Protein AF-A0A5K0VGH3-F1 (afdb_monomer_lite)

InterPro domains:
  IPR045892 Prolycopene isomerase-like [PTHR46313] (1-69)

pLDDT: mean 89.01, std 10.17, range [39.25, 97.5]

Radius of gyration: 17.42 Å; chains: 1; bounding box: 38×20×46 Å

Sequence (69 aa):
GNLNLITQALEAVGCKLQVIPDPTTVHFHLPDGLSVRAHREFGDFIAELTNHFPHEKEGINKFYGECWK

Organism: NCBI:txid210225

Structure (mmCIF, N/CA/C/O backbone):
data_AF-A0A5K0VGH3-F1
#
_entry.id   AF-A0A5K0VGH3-F1
#
loop_
_atom_site.group_PDB
_atom_site.id
_atom_site.type_symbol
_atom_site.label_atom_id
_atom_site.label_alt_id
_atom_site.label_comp_id
_atom_site.label_asym_id
_atom_site.label_entity_id
_atom_site.label_seq_id
_atom_site.pdbx_PDB_ins_code
_atom_site.Cartn_x
_atom_site.Cartn_y
_atom_site.Cartn_z
_atom_site.occupancy
_atom_site.B_iso_or_equiv
_atom_site.auth_seq_id
_atom_site.auth_comp_id
_atom_site.auth_asym_id
_atom_site.auth_atom_id
_atom_site.pdbx_PDB_model_num
ATOM 1 N N . GLY A 1 1 ? -9.608 12.528 12.240 1.00 39.25 1 GLY A N 1
ATOM 2 C CA . GLY A 1 1 ? -10.779 11.970 12.943 1.00 39.25 1 GLY A CA 1
ATOM 3 C C . GLY A 1 1 ? -11.251 10.760 12.175 1.00 39.25 1 GLY A C 1
ATOM 4 O O . GLY A 1 1 ? -11.363 10.862 10.963 1.00 39.25 1 GLY A O 1
ATOM 5 N N . ASN A 1 2 ? -11.438 9.616 12.832 1.00 50.06 2 ASN A N 1
ATOM 6 C CA . ASN A 1 2 ? -11.914 8.409 12.157 1.00 50.06 2 ASN A CA 1
ATOM 7 C C . ASN A 1 2 ? -13.453 8.439 12.104 1.00 50.06 2 ASN A C 1
ATOM 9 O O . ASN A 1 2 ? -14.090 8.603 13.141 1.00 50.06 2 ASN A O 1
ATOM 13 N N . LEU A 1 3 ? -14.035 8.304 10.909 1.00 61.12 3 LEU A N 1
ATOM 14 C CA . LEU A 1 3 ? -15.481 8.349 10.624 1.00 61.12 3 LEU A CA 1
ATOM 15 C C . LEU A 1 3 ? -16.227 7.068 11.059 1.00 61.12 3 LEU A C 1
ATOM 17 O O . LEU A 1 3 ? -17.296 6.759 10.537 1.00 61.12 3 LEU A O 1
ATOM 21 N N . ASN A 1 4 ? -15.679 6.286 11.991 1.00 74.88 4 ASN A N 1
ATOM 22 C CA . ASN A 1 4 ? -16.279 5.015 12.386 1.00 74.88 4 ASN A CA 1
ATOM 23 C C . ASN A 1 4 ? -17.397 5.214 13.424 1.00 74.88 4 ASN A C 1
ATOM 25 O O . ASN A 1 4 ? -17.232 4.946 14.615 1.00 74.88 4 ASN A O 1
ATOM 29 N N . LEU A 1 5 ? -18.544 5.698 12.940 1.00 83.12 5 LEU A N 1
ATOM 30 C CA . LEU A 1 5 ? -19.756 5.946 13.728 1.00 83.12 5 LEU A CA 1
ATOM 31 C C . LEU A 1 5 ? -20.281 4.679 14.421 1.00 83.12 5 LEU A C 1
ATOM 33 O O . LEU A 1 5 ? -20.837 4.767 15.511 1.00 83.12 5 LEU A O 1
ATOM 37 N N . ILE A 1 6 ? -20.073 3.498 13.828 1.00 84.50 6 ILE A N 1
ATOM 38 C CA . ILE A 1 6 ? -20.517 2.218 14.399 1.00 84.50 6 ILE A CA 1
ATOM 39 C C . ILE A 1 6 ? -19.714 1.889 15.661 1.00 84.50 6 ILE A C 1
ATOM 41 O O . ILE A 1 6 ? -20.298 1.565 16.693 1.00 84.50 6 ILE A O 1
ATOM 45 N N . THR A 1 7 ? -18.384 2.011 15.618 1.00 83.69 7 THR A N 1
ATOM 46 C CA . THR A 1 7 ? -17.544 1.780 16.804 1.00 83.69 7 THR A CA 1
ATOM 47 C C . THR A 1 7 ? -17.855 2.783 17.914 1.00 83.69 7 THR A C 1
ATOM 49 O O . THR A 1 7 ? -17.948 2.383 19.071 1.00 83.69 7 THR A O 1
ATOM 52 N N . GLN A 1 8 ? -18.094 4.054 17.567 1.00 85.44 8 GLN A N 1
ATOM 53 C CA . GLN A 1 8 ? -18.477 5.090 18.535 1.00 85.44 8 GLN A CA 1
ATOM 54 C C . GLN A 1 8 ? -19.837 4.804 19.191 1.00 85.44 8 GLN A C 1
ATOM 56 O O . GLN A 1 8 ? -19.982 4.947 20.404 1.00 85.44 8 GLN A O 1
ATOM 61 N N . ALA A 1 9 ? -20.829 4.360 18.413 1.00 90.81 9 ALA A N 1
ATOM 62 C CA . ALA A 1 9 ? -22.149 4.009 18.933 1.00 90.81 9 ALA A CA 1
ATOM 63 C C . ALA A 1 9 ? -22.100 2.801 19.884 1.00 90.81 9 ALA A C 1
ATOM 65 O O . ALA A 1 9 ? -22.776 2.799 20.911 1.00 90.81 9 ALA A O 1
ATOM 66 N N . LEU A 1 10 ? -21.283 1.791 19.568 1.00 90.19 10 LEU A N 1
ATOM 67 C CA . LEU A 1 10 ? -21.094 0.618 20.424 1.00 90.19 10 LEU A CA 1
ATOM 68 C C . LEU A 1 10 ? -20.386 0.978 21.734 1.00 90.19 10 LEU A C 1
ATOM 70 O O . LEU A 1 10 ? -20.815 0.541 22.801 1.00 90.19 10 LEU A O 1
ATOM 74 N N . GLU A 1 11 ? -19.354 1.819 21.671 1.00 90.06 11 GLU A N 1
ATOM 75 C CA . GLU A 1 11 ? -18.627 2.278 22.855 1.00 90.06 11 GLU A CA 1
ATOM 76 C C . GLU A 1 11 ? -19.540 3.043 23.827 1.00 90.06 11 GLU A C 1
ATOM 78 O O . GLU A 1 11 ? -19.476 2.816 25.037 1.00 90.06 11 GLU A O 1
ATOM 83 N N . ALA A 1 12 ? -20.459 3.865 23.308 1.00 91.50 12 ALA A N 1
ATOM 84 C CA . ALA A 1 12 ? -21.426 4.616 24.111 1.00 91.50 12 ALA A CA 1
ATOM 85 C C . ALA A 1 12 ? -22.379 3.729 24.938 1.00 91.50 12 ALA A C 1
ATOM 87 O O . ALA A 1 12 ? -22.890 4.175 25.964 1.00 91.50 12 ALA A O 1
ATOM 88 N N . VAL A 1 13 ? -22.602 2.476 24.525 1.00 94.75 13 VAL A N 1
ATOM 89 C CA . VAL A 1 13 ? -23.414 1.486 25.262 1.00 94.75 13 VAL A CA 1
ATOM 90 C C . VAL A 1 13 ? -22.562 0.435 25.985 1.00 94.75 13 VAL A C 1
ATOM 92 O O . VAL A 1 13 ? -23.076 -0.590 26.428 1.00 94.75 13 VAL A O 1
ATOM 95 N N . GLY A 1 14 ? -21.252 0.672 26.118 1.00 92.69 14 GLY A N 1
ATOM 96 C CA . GLY A 1 14 ? -20.324 -0.246 26.785 1.00 92.69 14 GLY A CA 1
ATOM 97 C C . GLY A 1 14 ? -20.020 -1.520 25.990 1.00 92.69 14 GLY A C 1
ATOM 98 O O . GLY A 1 14 ? -19.435 -2.459 26.531 1.00 92.69 14 GLY A O 1
ATOM 99 N N . CYS A 1 15 ? -20.389 -1.572 24.709 1.00 91.75 15 CYS A N 1
ATOM 100 C CA . CYS A 1 15 ? -20.067 -2.676 23.817 1.00 91.75 15 CYS A CA 1
ATOM 101 C C . CYS A 1 15 ? -18.737 -2.419 23.099 1.00 91.75 15 CYS A C 1
ATOM 103 O O . CYS A 1 15 ? -18.438 -1.309 22.663 1.00 91.75 15 CYS A O 1
ATOM 105 N N . LYS A 1 16 ? -17.934 -3.471 22.926 1.00 85.50 16 LYS A N 1
ATOM 106 C CA . LYS A 1 16 ? -16.703 -3.425 22.130 1.00 85.50 16 LYS A CA 1
ATOM 107 C C . LYS A 1 16 ? -16.807 -4.415 20.982 1.00 85.50 16 LYS A C 1
ATOM 109 O O . LYS A 1 16 ? -17.245 -5.544 21.178 1.00 85.50 16 LYS A O 1
ATOM 114 N N . LEU A 1 17 ? -16.371 -3.987 19.803 1.00 85.44 17 LEU A N 1
ATOM 115 C CA . LEU A 1 17 ? -16.254 -4.831 18.621 1.00 85.44 17 LEU A CA 1
ATOM 116 C C . LEU A 1 17 ? -14.783 -4.914 18.224 1.00 85.44 17 LEU A C 1
ATOM 118 O O . LEU A 1 17 ? -14.111 -3.889 18.107 1.00 85.44 17 LEU A O 1
ATOM 122 N N . GLN A 1 18 ? -14.284 -6.132 18.023 1.00 84.69 18 GLN A N 1
ATOM 123 C CA . GLN A 1 18 ? -12.937 -6.334 17.508 1.00 84.69 18 GLN A CA 1
ATOM 124 C C . GLN A 1 18 ? -12.880 -5.870 16.051 1.00 84.69 18 GLN A C 1
ATOM 126 O O . GLN A 1 18 ? -13.638 -6.347 15.209 1.00 84.69 18 GLN A O 1
ATOM 131 N N . VAL A 1 19 ? -11.968 -4.946 15.754 1.00 79.69 19 VAL A N 1
ATOM 132 C CA . VAL A 1 19 ? -11.704 -4.500 14.385 1.00 79.69 19 VAL A CA 1
ATOM 133 C C . VAL A 1 19 ? -10.567 -5.340 13.823 1.00 79.69 19 VAL A C 1
ATOM 135 O O . VAL A 1 19 ? -9.459 -5.323 14.359 1.00 79.69 19 VAL A O 1
ATOM 138 N N . ILE A 1 20 ? -10.845 -6.064 12.743 1.00 84.75 20 ILE A N 1
ATOM 139 C CA . ILE A 1 20 ? -9.833 -6.767 11.957 1.00 84.75 20 ILE A 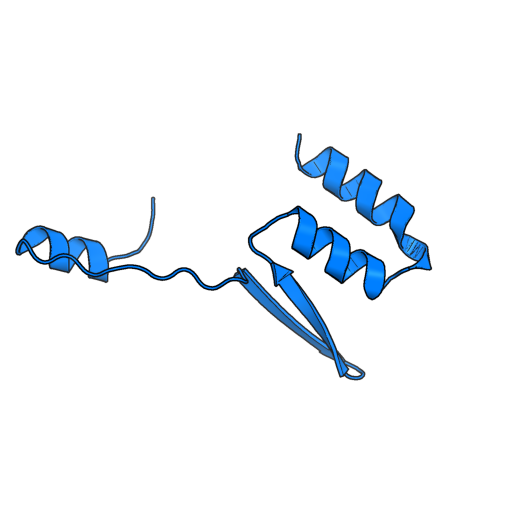CA 1
ATOM 140 C C . ILE A 1 20 ? -9.566 -5.896 10.726 1.00 84.75 20 ILE A C 1
ATOM 142 O O . ILE A 1 20 ? -10.484 -5.703 9.928 1.00 84.75 20 ILE A O 1
ATOM 146 N N . PRO A 1 21 ? -8.372 -5.295 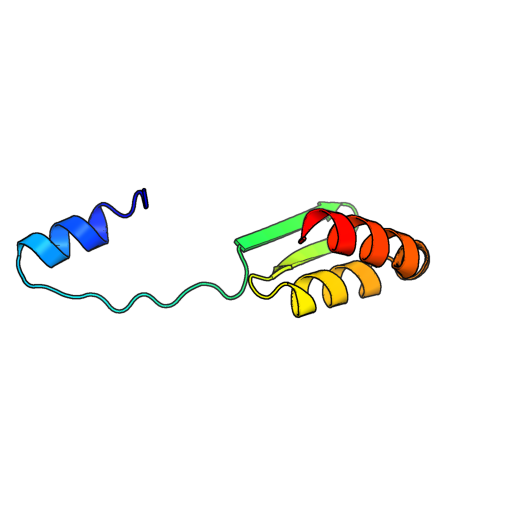10.594 1.00 80.75 21 PRO A N 1
ATOM 147 C CA . PRO A 1 21 ? -8.065 -4.474 9.435 1.00 80.75 21 PRO A CA 1
ATOM 148 C C . PRO A 1 21 ? -7.881 -5.346 8.193 1.00 80.75 21 PRO A C 1
ATOM 150 O O . PRO A 1 21 ? -7.322 -6.439 8.279 1.00 80.75 21 PRO A O 1
ATOM 153 N N . ASP A 1 22 ? -8.300 -4.829 7.041 1.00 86.00 22 ASP A N 1
ATOM 154 C CA . ASP A 1 22 ? -7.935 -5.432 5.763 1.00 86.00 22 ASP A CA 1
ATOM 155 C C . ASP A 1 22 ? -6.409 -5.322 5.557 1.00 86.00 22 ASP A C 1
ATOM 157 O O . ASP A 1 22 ? -5.816 -4.300 5.937 1.00 86.00 22 ASP A O 1
ATOM 161 N N . PRO A 1 23 ? -5.745 -6.351 4.996 1.00 86.06 23 PRO A N 1
ATOM 162 C CA . PRO A 1 23 ? -4.321 -6.279 4.660 1.00 86.06 23 PRO A CA 1
ATOM 163 C C . PRO A 1 23 ? -4.002 -5.204 3.606 1.00 86.06 23 PRO A C 1
ATOM 165 O O . PRO A 1 23 ? -2.864 -4.740 3.513 1.00 86.06 23 PRO A O 1
ATOM 168 N N . THR A 1 24 ? -4.995 -4.781 2.824 1.00 88.88 24 THR A N 1
ATOM 169 C CA . THR A 1 24 ? -4.867 -3.807 1.741 1.00 88.88 24 THR A CA 1
ATOM 170 C C . THR A 1 24 ? -5.801 -2.622 1.954 1.00 88.88 24 THR A C 1
ATOM 172 O O . THR A 1 24 ? -6.908 -2.747 2.466 1.00 88.88 24 THR A O 1
ATOM 175 N N . THR A 1 25 ? -5.357 -1.431 1.560 1.00 85.75 25 THR A N 1
ATOM 176 C CA . THR A 1 25 ? -6.213 -0.235 1.623 1.00 85.75 25 THR A CA 1
ATOM 177 C C . THR A 1 25 ? -7.102 -0.144 0.386 1.00 85.75 25 THR A C 1
ATOM 179 O O . THR A 1 25 ? -8.268 0.234 0.476 1.00 85.75 25 THR A O 1
ATOM 182 N N . VAL A 1 26 ? -6.538 -0.475 -0.778 1.00 89.75 26 VAL A N 1
ATOM 183 C CA . VAL A 1 26 ? -7.206 -0.447 -2.083 1.00 89.75 26 VAL A CA 1
ATOM 184 C C . VAL A 1 26 ? -6.652 -1.580 -2.939 1.00 89.75 26 VAL A C 1
ATOM 186 O O . VAL A 1 26 ? -5.450 -1.845 -2.928 1.00 89.75 26 VAL A O 1
ATOM 189 N N . HIS A 1 27 ? -7.514 -2.209 -3.731 1.00 92.69 27 HIS A N 1
ATOM 190 C CA . HIS A 1 27 ? -7.112 -3.144 -4.775 1.00 92.69 27 HIS A CA 1
ATOM 191 C C . HIS A 1 27 ? -7.453 -2.545 -6.140 1.00 92.69 27 HIS A C 1
ATOM 193 O O . HIS A 1 27 ? -8.622 -2.386 -6.487 1.00 92.69 27 HIS A O 1
ATOM 199 N N . PHE A 1 28 ? -6.430 -2.161 -6.904 1.00 91.94 28 PHE A N 1
ATOM 200 C CA . PHE A 1 28 ? -6.605 -1.623 -8.248 1.00 91.94 28 PHE A CA 1
ATOM 201 C C . PHE A 1 28 ? -6.748 -2.763 -9.254 1.00 91.94 28 PHE A C 1
ATOM 203 O O . PHE A 1 28 ? -5.862 -3.609 -9.381 1.00 91.94 28 PHE A O 1
ATOM 210 N N . HIS A 1 29 ? -7.852 -2.752 -9.995 1.00 94.31 29 HIS A N 1
ATOM 211 C CA . HIS A 1 29 ? -8.075 -3.618 -11.147 1.00 94.31 29 HIS A CA 1
ATOM 212 C C . HIS A 1 29 ? -7.965 -2.770 -12.410 1.00 94.31 29 HIS A C 1
ATOM 214 O O . HIS A 1 29 ? -8.784 -1.881 -12.643 1.00 94.31 29 HIS A O 1
ATOM 220 N N . LEU A 1 30 ? -6.916 -3.015 -13.186 1.00 91.38 30 LEU A N 1
ATOM 221 C CA . LEU A 1 30 ? -6.572 -2.269 -14.387 1.00 91.38 30 LEU A CA 1
ATOM 222 C C . LEU A 1 30 ? -6.834 -3.136 -15.633 1.00 91.38 30 LEU A C 1
ATOM 224 O O . LEU A 1 30 ? -7.031 -4.352 -15.514 1.00 91.38 30 LEU A O 1
ATOM 228 N N . PRO A 1 31 ? -6.873 -2.529 -16.834 1.00 95.38 31 PRO A N 1
ATOM 229 C CA . PRO A 1 31 ? -6.952 -3.273 -18.088 1.00 95.38 31 PRO A CA 1
ATOM 230 C C . PRO A 1 31 ? -5.857 -4.340 -18.220 1.00 95.38 31 PRO A C 1
ATOM 232 O O . PRO A 1 31 ? -4.870 -4.351 -17.483 1.00 95.38 31 PRO A O 1
ATOM 235 N N . ASP A 1 32 ? -6.057 -5.260 -19.162 1.00 93.25 32 ASP A N 1
ATOM 236 C CA . ASP A 1 32 ? -5.110 -6.341 -19.478 1.00 93.25 32 ASP A CA 1
ATOM 237 C C . ASP A 1 32 ? -4.826 -7.307 -18.312 1.00 93.25 32 ASP A C 1
ATOM 239 O O . ASP A 1 32 ? -3.839 -8.039 -18.308 1.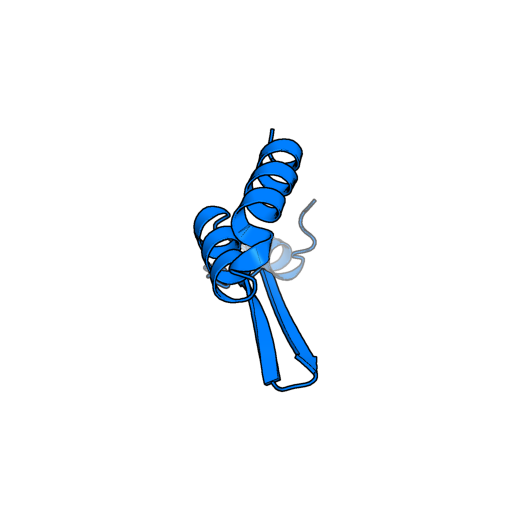00 93.25 32 ASP A O 1
AT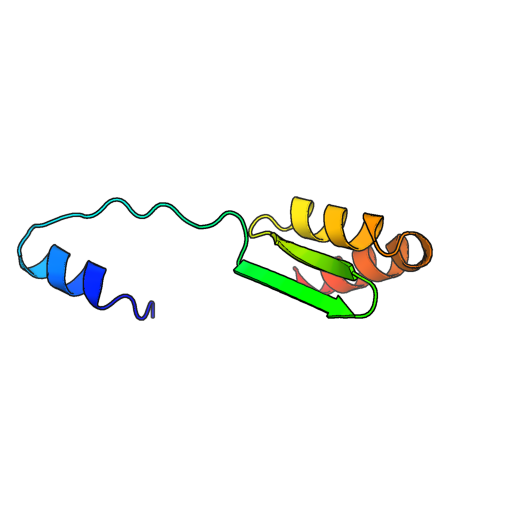OM 243 N N . GLY A 1 33 ? -5.721 -7.343 -17.319 1.00 91.25 33 GLY A N 1
ATOM 244 C CA . GLY A 1 33 ? -5.609 -8.227 -16.158 1.00 91.25 33 GLY A CA 1
ATOM 245 C C . GLY A 1 33 ? -4.575 -7.769 -15.129 1.00 91.25 33 GLY A C 1
ATOM 246 O O . GLY A 1 33 ? -4.289 -8.513 -14.189 1.00 91.25 33 GLY A O 1
ATOM 247 N N . LEU A 1 34 ? -4.030 -6.556 -15.272 1.00 92.69 34 LEU A N 1
ATOM 248 C CA . LEU A 1 34 ? -3.123 -5.991 -14.285 1.00 92.69 34 LEU A CA 1
ATOM 249 C C . LEU A 1 34 ? -3.888 -5.692 -12.994 1.00 92.69 34 LEU A C 1
ATOM 251 O O . LEU A 1 34 ? -4.918 -5.018 -12.981 1.00 92.69 34 LEU A O 1
ATOM 255 N N . SER A 1 35 ? -3.368 -6.199 -11.884 1.00 93.69 35 SER A N 1
ATOM 256 C CA . SER A 1 35 ? -4.016 -6.086 -10.590 1.00 93.69 35 SER A CA 1
ATOM 257 C C . SER A 1 35 ? -2.980 -5.745 -9.535 1.00 93.69 35 SER A C 1
ATOM 259 O O . SER A 1 35 ? -2.043 -6.509 -9.343 1.00 93.69 35 SER A O 1
ATOM 261 N N . VAL A 1 36 ? -3.135 -4.590 -8.887 1.00 93.19 36 VAL A N 1
ATOM 262 C CA . VAL A 1 36 ? -2.147 -4.049 -7.946 1.00 93.19 36 VAL A CA 1
ATOM 263 C C . VAL A 1 36 ? -2.815 -3.805 -6.604 1.00 93.19 36 VAL A C 1
ATOM 265 O O . VAL A 1 36 ? -3.751 -3.008 -6.497 1.00 93.19 36 VAL A O 1
ATOM 268 N N . ARG A 1 37 ? -2.332 -4.476 -5.563 1.00 94.31 37 ARG A N 1
ATOM 269 C CA . ARG A 1 37 ? -2.800 -4.282 -4.192 1.00 94.31 37 ARG A CA 1
ATOM 270 C C . ARG A 1 37 ? -1.970 -3.208 -3.508 1.00 94.31 37 ARG A C 1
ATOM 272 O O . ARG A 1 37 ? -0.755 -3.331 -3.370 1.00 94.31 37 ARG A O 1
ATOM 279 N N . ALA A 1 38 ? -2.642 -2.161 -3.042 1.00 91.00 38 ALA A N 1
ATOM 280 C CA . ALA A 1 38 ? -2.060 -1.173 -2.149 1.00 91.00 38 ALA A CA 1
ATOM 281 C C . ALA A 1 38 ? -2.043 -1.741 -0.728 1.00 91.00 38 ALA A C 1
ATOM 283 O O . ALA A 1 38 ? -2.958 -1.496 0.066 1.00 91.00 38 ALA A O 1
ATOM 284 N N . HIS A 1 39 ? -1.029 -2.562 -0.441 1.00 92.38 39 HIS A N 1
ATOM 285 C CA . HIS A 1 39 ? -0.811 -3.137 0.885 1.00 92.38 39 HIS A CA 1
ATOM 286 C C . HIS A 1 39 ? -0.704 -2.038 1.937 1.00 92.38 39 HIS A C 1
ATOM 288 O O . HIS A 1 39 ? -0.158 -0.962 1.688 1.00 92.38 39 HIS A O 1
ATOM 294 N N . ARG A 1 40 ? -1.244 -2.314 3.124 1.00 88.00 40 ARG A N 1
ATOM 295 C CA . ARG A 1 40 ? -1.108 -1.414 4.270 1.00 88.00 40 ARG A CA 1
ATOM 296 C C . ARG A 1 40 ? 0.353 -1.293 4.707 1.00 88.00 40 ARG A C 1
ATOM 298 O O . ARG A 1 40 ? 0.790 -0.207 5.081 1.00 88.00 40 ARG A O 1
ATOM 305 N N . GLU A 1 41 ? 1.085 -2.402 4.651 1.00 90.56 41 GLU A N 1
ATOM 306 C CA . GLU A 1 41 ? 2.516 -2.429 4.920 1.00 90.56 41 GLU A CA 1
ATOM 307 C C . GLU A 1 41 ? 3.284 -1.889 3.714 1.00 90.56 41 GLU A C 1
ATOM 309 O O . GLU A 1 41 ? 3.210 -2.418 2.603 1.00 90.56 41 GLU A O 1
ATOM 314 N N . PHE A 1 42 ? 4.044 -0.820 3.946 1.00 90.25 42 PHE A N 1
ATOM 315 C CA . PHE A 1 42 ? 4.763 -0.105 2.893 1.00 90.25 42 PHE A CA 1
ATOM 316 C C . PHE A 1 42 ? 5.717 -1.021 2.115 1.00 90.25 42 PHE A C 1
ATOM 318 O O . PHE A 1 42 ? 5.762 -0.969 0.888 1.00 90.25 42 PHE A O 1
ATOM 325 N N . GLY A 1 43 ? 6.450 -1.893 2.816 1.00 92.31 43 GLY A N 1
ATOM 326 C CA . GLY A 1 43 ? 7.386 -2.827 2.186 1.00 92.31 43 GLY A CA 1
ATOM 327 C C . GLY A 1 43 ? 6.701 -3.776 1.202 1.00 92.31 43 GLY A C 1
ATOM 328 O O . GLY A 1 43 ? 7.188 -3.954 0.085 1.00 92.31 43 GLY A O 1
ATOM 329 N N . ASP A 1 44 ? 5.542 -4.313 1.582 1.00 94.06 44 ASP A N 1
ATOM 330 C CA . ASP A 1 44 ? 4.760 -5.222 0.741 1.00 94.06 44 ASP A CA 1
ATOM 331 C C . ASP A 1 44 ? 4.192 -4.491 -0.480 1.00 94.06 44 ASP A C 1
ATOM 333 O O . ASP A 1 44 ? 4.189 -5.029 -1.588 1.00 94.06 44 ASP A O 1
ATOM 337 N N . PHE A 1 45 ? 3.787 -3.228 -0.313 1.00 93.19 45 PHE A N 1
ATOM 338 C CA . PHE A 1 45 ? 3.328 -2.395 -1.422 1.00 93.19 45 PHE A CA 1
ATOM 339 C C . PHE A 1 45 ? 4.440 -2.115 -2.439 1.00 93.19 45 PHE A C 1
ATOM 341 O O . PHE A 1 45 ? 4.241 -2.303 -3.641 1.00 93.19 45 PHE A O 1
ATOM 348 N N . ILE A 1 46 ? 5.629 -1.722 -1.972 1.00 95.12 46 ILE A N 1
ATOM 349 C CA . ILE A 1 46 ? 6.784 -1.498 -2.849 1.00 95.12 46 ILE A CA 1
ATOM 350 C C . ILE A 1 46 ? 7.205 -2.797 -3.545 1.00 95.12 46 ILE A C 1
ATOM 352 O O . ILE A 1 46 ? 7.506 -2.789 -4.743 1.00 95.12 46 ILE A O 1
ATOM 356 N N . ALA A 1 47 ? 7.198 -3.927 -2.839 1.00 95.12 47 ALA A N 1
ATOM 357 C CA . ALA A 1 47 ? 7.494 -5.223 -3.438 1.00 95.12 47 ALA A CA 1
ATOM 358 C C . ALA A 1 47 ? 6.493 -5.577 -4.552 1.00 95.12 47 ALA A C 1
ATOM 360 O O . ALA A 1 47 ? 6.912 -5.956 -5.645 1.00 95.12 47 ALA A O 1
ATOM 361 N N . GLU A 1 48 ? 5.189 -5.397 -4.318 1.00 94.75 48 GLU A N 1
ATOM 362 C CA . GLU A 1 48 ? 4.158 -5.661 -5.327 1.00 94.75 48 GLU A CA 1
ATOM 363 C C . GLU A 1 48 ? 4.341 -4.781 -6.570 1.00 94.75 48 GLU A C 1
ATOM 365 O O . GLU A 1 48 ? 4.424 -5.299 -7.686 1.00 94.75 48 GLU A O 1
ATOM 370 N N . LEU A 1 49 ? 4.501 -3.465 -6.391 1.00 94.56 49 LEU A N 1
ATOM 371 C CA . LEU A 1 49 ? 4.721 -2.540 -7.505 1.00 94.56 49 LEU A CA 1
ATOM 372 C C . LEU A 1 49 ? 5.971 -2.892 -8.315 1.00 94.56 49 LEU A C 1
ATOM 374 O O . LEU A 1 49 ? 5.926 -2.946 -9.541 1.00 94.56 49 LEU A O 1
ATOM 378 N N . THR A 1 50 ? 7.092 -3.158 -7.649 1.00 96.12 50 THR A N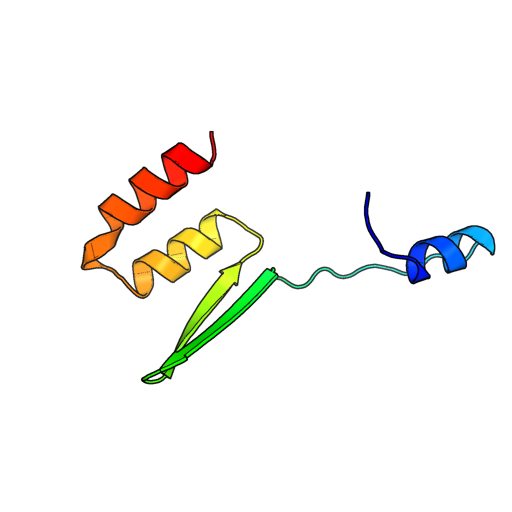 1
ATOM 379 C CA . THR A 1 50 ? 8.356 -3.440 -8.346 1.00 96.12 50 THR A CA 1
ATOM 380 C C . THR A 1 50 ? 8.374 -4.809 -9.032 1.00 96.12 50 THR A C 1
ATOM 382 O O . THR A 1 50 ? 9.123 -4.982 -9.992 1.00 96.12 50 THR A O 1
ATOM 385 N N . ASN A 1 51 ? 7.529 -5.755 -8.607 1.00 95.50 51 ASN A N 1
ATOM 386 C CA . ASN A 1 51 ? 7.312 -7.017 -9.318 1.00 95.50 51 ASN A CA 1
ATOM 387 C C . ASN A 1 51 ? 6.490 -6.828 -10.601 1.00 95.50 51 ASN A C 1
ATOM 389 O O . ASN A 1 51 ? 6.784 -7.470 -11.607 1.00 95.50 51 ASN A O 1
ATOM 393 N N . HIS A 1 52 ? 5.491 -5.940 -10.583 1.00 94.44 52 HIS A N 1
ATOM 394 C CA . HIS A 1 52 ? 4.711 -5.595 -11.777 1.00 94.44 52 HIS A CA 1
ATOM 395 C C . HIS A 1 52 ? 5.493 -4.719 -12.765 1.00 94.44 52 HIS A C 1
ATOM 397 O O . HIS A 1 52 ? 5.335 -4.874 -13.975 1.00 94.44 52 HIS A O 1
ATOM 403 N N . PHE A 1 53 ? 6.366 -3.844 -12.261 1.00 94.62 53 PHE A N 1
ATOM 404 C CA . PHE A 1 53 ? 7.144 -2.891 -13.058 1.00 94.62 53 PHE A CA 1
ATOM 405 C C . PHE A 1 53 ? 8.654 -3.043 -12.802 1.00 94.62 53 PHE A C 1
ATOM 407 O O . PHE A 1 53 ? 9.301 -2.136 -12.267 1.00 94.62 53 PHE A O 1
ATOM 414 N N . PRO A 1 54 ? 9.266 -4.178 -13.190 1.00 96.06 54 PRO A N 1
ATOM 415 C CA . PRO A 1 54 ? 10.660 -4.475 -12.853 1.00 96.06 54 PRO A CA 1
ATOM 416 C C . PRO A 1 54 ? 11.648 -3.468 -13.454 1.00 96.06 54 PRO A C 1
ATOM 418 O O . PRO A 1 54 ? 12.664 -3.152 -12.836 1.00 96.06 54 PRO A O 1
ATOM 421 N N . HIS A 1 55 ? 11.336 -2.922 -14.631 1.00 97.25 55 HIS A N 1
ATOM 422 C CA . HIS A 1 55 ? 12.160 -1.916 -15.306 1.00 97.25 55 HIS A CA 1
ATOM 423 C C . HIS A 1 55 ? 12.132 -0.548 -14.610 1.00 97.25 55 HIS A C 1
ATOM 425 O O . HIS A 1 55 ? 13.088 0.212 -14.726 1.00 97.25 55 HIS A O 1
ATOM 431 N N . GLU A 1 56 ? 11.074 -0.246 -13.854 1.00 97.00 56 GLU A N 1
ATOM 432 C CA . GLU A 1 56 ? 10.910 1.026 -13.139 1.00 97.00 56 GLU A CA 1
ATOM 433 C C . GLU A 1 56 ? 11.324 0.934 -11.667 1.00 97.00 56 GLU A C 1
ATOM 435 O O . GLU A 1 56 ? 11.244 1.918 -10.930 1.00 97.00 56 GLU A O 1
ATOM 440 N N . LYS A 1 57 ? 11.809 -0.233 -11.224 1.00 96.88 57 LYS A N 1
ATOM 441 C CA . LYS A 1 57 ? 12.100 -0.531 -9.818 1.00 96.88 57 LYS A CA 1
ATOM 442 C C . LYS A 1 57 ? 12.938 0.540 -9.123 1.00 96.88 57 LYS A C 1
ATOM 444 O O . LYS A 1 57 ? 12.637 0.901 -7.986 1.00 96.88 57 LYS A O 1
ATOM 449 N N . GLU A 1 58 ? 13.984 1.048 -9.770 1.00 97.38 58 GLU A N 1
ATOM 450 C CA . GLU A 1 58 ? 14.837 2.086 -9.179 1.00 97.38 58 GLU A CA 1
ATOM 451 C C . GLU A 1 58 ? 14.078 3.409 -8.989 1.00 97.38 58 GLU A C 1
ATOM 453 O O . GLU A 1 58 ? 14.176 4.031 -7.931 1.00 97.38 58 GLU A O 1
ATOM 458 N N . GLY A 1 59 ? 13.284 3.810 -9.986 1.00 97.50 59 GLY A N 1
ATOM 459 C CA . GLY A 1 59 ? 12.454 5.013 -9.929 1.00 97.50 59 GLY A CA 1
ATOM 460 C C . GLY A 1 59 ? 11.382 4.918 -8.848 1.00 97.50 59 GLY A C 1
ATOM 461 O O . GLY A 1 59 ? 11.245 5.842 -8.051 1.00 97.50 59 GLY A O 1
ATOM 462 N N . ILE A 1 60 ? 10.697 3.774 -8.759 1.00 96.38 60 ILE A N 1
ATOM 463 C CA . ILE A 1 60 ? 9.682 3.492 -7.732 1.00 96.38 60 ILE A CA 1
ATOM 464 C C . ILE A 1 60 ? 10.286 3.624 -6.330 1.00 96.38 60 ILE A C 1
ATOM 466 O O . ILE A 1 60 ? 9.751 4.353 -5.497 1.00 96.38 60 ILE A O 1
ATOM 470 N N . ASN A 1 61 ? 11.428 2.976 -6.073 1.00 95.50 61 ASN A N 1
ATOM 471 C CA . ASN A 1 61 ? 12.082 3.042 -4.763 1.00 95.50 61 ASN A CA 1
ATOM 472 C C . ASN A 1 61 ? 12.530 4.464 -4.407 1.00 95.50 61 ASN A C 1
ATOM 474 O O . ASN A 1 61 ? 12.338 4.888 -3.271 1.00 95.50 61 ASN A O 1
ATOM 478 N N . LYS A 1 62 ? 13.100 5.215 -5.359 1.00 96.44 62 LYS A N 1
ATOM 479 C CA . LYS A 1 62 ? 13.496 6.612 -5.119 1.00 96.44 62 LYS A CA 1
ATOM 480 C C . LYS A 1 62 ? 12.286 7.492 -4.832 1.00 96.44 62 LYS A C 1
ATOM 482 O O . LYS A 1 62 ? 12.282 8.199 -3.835 1.00 96.44 62 LYS A O 1
ATOM 487 N N . PHE A 1 63 ? 11.264 7.433 -5.681 1.00 96.56 63 PHE A N 1
ATOM 488 C CA . PHE A 1 63 ? 10.076 8.270 -5.551 1.00 96.56 63 PHE A CA 1
ATOM 489 C C . PHE A 1 63 ? 9.373 8.040 -4.212 1.00 96.56 63 PHE A C 1
ATOM 491 O O . PHE A 1 63 ? 9.218 8.973 -3.427 1.00 96.56 63 PHE A O 1
ATOM 498 N N . TYR A 1 64 ? 9.012 6.791 -3.909 1.00 93.81 64 TYR A N 1
ATOM 499 C CA . TYR A 1 64 ? 8.312 6.486 -2.665 1.00 93.81 64 TYR A CA 1
ATOM 500 C C . TYR A 1 64 ? 9.215 6.598 -1.435 1.00 93.81 64 TYR A C 1
ATOM 502 O O . TYR A 1 64 ? 8.722 6.948 -0.370 1.00 93.81 64 TYR A O 1
ATOM 510 N N . GLY A 1 65 ? 10.524 6.369 -1.572 1.00 93.00 65 GLY A N 1
ATOM 511 C CA . GLY A 1 65 ? 11.487 6.628 -0.504 1.00 93.00 65 GLY A CA 1
ATOM 512 C C . GLY A 1 65 ? 11.579 8.109 -0.127 1.00 93.00 65 GLY A C 1
ATOM 513 O O . GLY A 1 65 ? 11.718 8.423 1.049 1.00 93.00 65 GLY A O 1
ATOM 514 N N . GLU A 1 66 ? 11.456 9.025 -1.093 1.00 94.38 66 GLU A N 1
ATOM 515 C CA . GLU A 1 66 ? 11.384 10.468 -0.823 1.00 94.38 66 GLU A CA 1
ATOM 516 C C . GLU A 1 66 ? 10.023 10.886 -0.251 1.00 94.38 66 GLU A C 1
ATOM 518 O O . GLU A 1 66 ? 9.974 11.689 0.677 1.00 94.38 66 GLU A O 1
ATOM 523 N N . CYS A 1 67 ? 8.917 10.332 -0.761 1.00 87.94 67 CYS A N 1
ATOM 524 C CA . CYS A 1 67 ? 7.571 10.642 -0.266 1.00 87.94 67 CYS A CA 1
ATOM 525 C C . CYS A 1 67 ? 7.293 10.135 1.158 1.00 87.94 67 CYS A C 1
ATOM 527 O O . CYS A 1 67 ? 6.336 10.595 1.776 1.00 87.94 67 CYS A O 1
ATOM 529 N N . TRP A 1 68 ? 8.084 9.183 1.657 1.00 80.69 68 TRP A N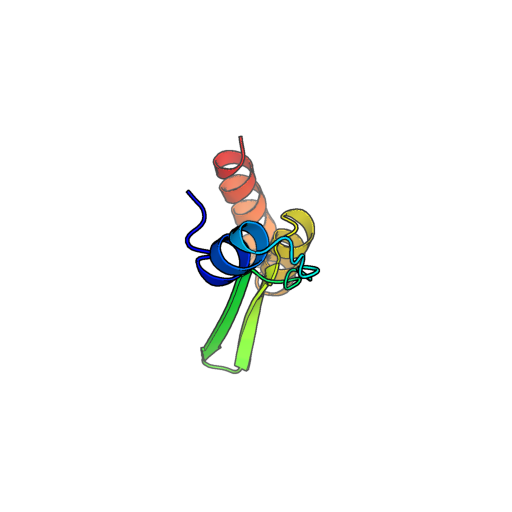 1
ATOM 530 C CA . TRP A 1 68 ? 7.889 8.528 2.955 1.00 80.69 68 TRP A CA 1
ATOM 531 C C . TRP A 1 68 ? 8.894 8.986 4.033 1.00 80.69 68 TRP A C 1
ATOM 533 O O . TRP A 1 68 ? 9.137 8.262 5.000 1.00 80.69 68 TRP A O 1
ATOM 543 N N . LYS A 1 69 ? 9.499 10.169 3.863 1.00 67.62 69 LYS A N 1
ATOM 544 C CA . LYS A 1 69 ? 10.354 10.825 4.871 1.00 67.62 69 LYS A CA 1
ATOM 545 C C . LYS A 1 69 ? 9.564 11.608 5.916 1.00 67.62 69 LYS A C 1
ATOM 547 O O . LYS A 1 69 ? 8.474 12.122 5.584 1.00 67.62 69 LYS A O 1
#

Foldseek 3Di:
DDPPVVQVVCVVVVHHDDDDDDQFPDWDQDPPRDIATRGPDPVVNLVRVCVVVVVCNVVSCVVVVVVVD

Secondary structure (DSSP, 8-state):
----HHHHHHHHTT--------SEEEEEE-GGG-EEEEESSHHHHHHHHHHH-GGGHHHHHHHHHHHT-